Protein AF-A0A2E8G229-F1 (afdb_monomer)

Mean predicted aligned error: 4.18 Å

Nearest PDB structures (foldseek):
  3j81-assembly1_O  TM=5.432E-01  e=1.193E-01  Kluyveromyces lactis
  6xu7-assembly1_AO  TM=4.507E-01  e=6.024E+00  Drosophila melanogaster
  6g63-assembly1_G  TM=3.662E-01  e=6.431E+00  Escherichia coli K-12
  6tcl-assembly1_K1  TM=2.543E-01  e=8.353E+00  Nostoc sp. PCC 7120 = FACHB-418

Radius of gyration: 13.5 Å; Cα contacts (8 Å, |Δi|>4): 142; chains: 1; bounding box: 38×25×31 Å

Solvent-accessible surface area (backbone atoms only — not comparable to full-atom values): 6715 Å² total; per-residue (Å²): 93,78,49,63,50,80,88,79,70,50,75,70,45,78,38,78,52,97,56,87,22,56,52,100,87,30,70,74,60,32,61,70,47,46,21,51,32,48,30,56,44,46,44,75,75,63,54,70,48,99,84,53,79,47,48,76,43,78,48,68,69,88,57,88,48,80,96,52,72,52,75,67,56,51,47,53,56,49,51,32,45,44,74,38,47,37,66,45,76,43,82,48,86,70,78,88,72,50,72,67,58,48,52,58,53,58,77,72,109

Secondary structure (DSSP, 8-state):
-EE--TTTTPPPEE---SS----SS-SSSSHHHHHHHHHHHHHHTT---TTSPPPEEEE---SS-TT---HHHHHHHHHHHHHTT-SEEEE--SSPPPHHHHHHHHHT-

Foldseek 3Di:
DWDDDLVVRDDIDDQDFPDDQDDPQARGNPLVRLLVSLLVVCVVVVQPDPPHQFAADEDEDPDNQVVHDDPVNVVSSVVSNVSSRHPHYHYDYDDDDDSVRVVVVSVVD

Sequence (109 aa):
MTLESLDVGGRPYEVLPVLPFTTRRLLVGQFDVAEHCLQQGLKRLGENAWLKPGSELIVQPMEMTDGGLSQVEERVIMDMAYGAGAKRVLLWVGGELSRQEALNKLEAL

pLDDT: mean 90.13, std 11.34, range [48.84, 98.44]

Structure (mmCIF, N/CA/C/O backbone):
data_AF-A0A2E8G229-F1
#
_entry.id   AF-A0A2E8G229-F1
#
loop_
_atom_site.group_PDB
_atom_site.id
_atom_site.type_symbol
_atom_site.label_atom_id
_atom_site.label_alt_id
_atom_site.label_comp_id
_atom_site.label_asym_id
_atom_site.label_entity_id
_atom_site.label_seq_id
_atom_site.pdbx_PDB_ins_code
_atom_site.Cartn_x
_atom_site.Cartn_y
_atom_site.Cartn_z
_atom_site.occupancy
_atom_site.B_iso_or_equiv
_atom_site.auth_seq_id
_atom_site.auth_comp_id
_atom_site.auth_asym_id
_atom_site.auth_atom_id
_atom_site.pdbx_PDB_model_num
ATOM 1 N N . MET A 1 1 ? -2.904 3.370 -9.584 1.00 93.94 1 MET A N 1
ATOM 2 C CA . MET A 1 1 ? -2.253 3.264 -8.256 1.00 93.94 1 MET A CA 1
ATOM 3 C C . MET A 1 1 ? -1.007 4.130 -8.287 1.00 93.94 1 MET A C 1
ATOM 5 O O . MET A 1 1 ? -0.314 4.092 -9.296 1.00 93.94 1 MET A O 1
ATOM 9 N N . THR A 1 2 ? -0.730 4.899 -7.238 1.00 94.94 2 THR A N 1
ATOM 10 C CA . THR A 1 2 ? 0.410 5.832 -7.193 1.00 94.94 2 THR A CA 1
ATOM 11 C C . THR A 1 2 ? 1.501 5.286 -6.284 1.00 94.94 2 THR A C 1
ATOM 13 O O . THR A 1 2 ? 1.199 4.814 -5.192 1.00 94.94 2 THR A O 1
ATOM 16 N N . LEU A 1 3 ? 2.753 5.321 -6.742 1.00 93.31 3 LEU A N 1
ATOM 17 C CA . LEU A 1 3 ? 3.924 4.880 -5.985 1.00 93.31 3 LEU A CA 1
ATOM 18 C C . LEU A 1 3 ? 4.935 6.019 -5.874 1.00 93.31 3 LEU A C 1
ATOM 20 O O . LEU A 1 3 ? 5.173 6.743 -6.838 1.00 93.31 3 LEU A O 1
ATOM 24 N N . GLU A 1 4 ? 5.587 6.122 -4.722 1.00 91.25 4 GLU A N 1
ATOM 25 C CA . GLU A 1 4 ? 6.680 7.057 -4.461 1.00 91.25 4 GLU A CA 1
ATOM 26 C C . GLU A 1 4 ? 7.825 6.306 -3.774 1.00 91.25 4 GLU A C 1
ATOM 28 O O . GLU A 1 4 ? 7.596 5.524 -2.854 1.00 91.25 4 GLU A O 1
ATOM 33 N N . SER A 1 5 ? 9.064 6.535 -4.219 1.00 89.00 5 SER A N 1
ATOM 34 C CA . SER A 1 5 ? 10.249 6.034 -3.517 1.00 89.00 5 SER A CA 1
ATOM 35 C C . SER A 1 5 ? 10.705 7.070 -2.496 1.00 89.00 5 SER A C 1
ATOM 37 O O . SER A 1 5 ? 11.126 8.173 -2.864 1.00 89.00 5 SER A O 1
ATOM 39 N N . LEU A 1 6 ? 10.648 6.701 -1.217 1.00 85.62 6 LEU A N 1
ATOM 40 C CA . LEU A 1 6 ? 11.015 7.595 -0.120 1.00 85.62 6 LEU A CA 1
ATOM 41 C C . LEU A 1 6 ? 12.537 7.764 0.024 1.00 85.62 6 LEU A C 1
ATOM 43 O O . LEU A 1 6 ? 12.974 8.857 0.389 1.00 85.62 6 LEU A O 1
ATOM 47 N N . ASP A 1 7 ? 13.332 6.758 -0.357 1.00 75.69 7 ASP A N 1
ATOM 48 C CA . ASP A 1 7 ? 14.801 6.765 -0.251 1.00 75.69 7 ASP A CA 1
ATOM 49 C C . ASP A 1 7 ? 15.466 7.739 -1.229 1.00 75.69 7 ASP A C 1
ATOM 51 O O . ASP A 1 7 ? 16.376 8.487 -0.875 1.00 75.69 7 ASP A O 1
ATOM 55 N N . VAL A 1 8 ? 15.009 7.747 -2.484 1.00 69.94 8 VAL A N 1
ATOM 56 C CA . VAL A 1 8 ? 15.670 8.496 -3.569 1.00 69.94 8 VAL A CA 1
ATOM 57 C C . VAL A 1 8 ? 15.063 9.897 -3.749 1.00 69.94 8 VAL A C 1
ATOM 59 O O . VAL A 1 8 ? 15.567 10.705 -4.524 1.00 69.94 8 VAL A O 1
ATOM 62 N N . GLY A 1 9 ? 13.985 10.220 -3.024 1.00 65.75 9 GLY A N 1
ATOM 63 C CA . GLY A 1 9 ? 13.259 11.486 -3.177 1.00 65.75 9 GLY A CA 1
ATOM 64 C C . GLY A 1 9 ? 12.671 11.684 -4.566 1.00 65.75 9 GLY A C 1
ATOM 65 O O . GLY A 1 9 ? 12.651 12.801 -5.086 1.00 65.75 9 GLY A O 1
ATOM 66 N N . GLY A 1 10 ? 12.220 10.582 -5.167 1.00 70.00 10 GLY A N 1
ATOM 67 C CA . GLY A 1 10 ? 11.576 10.587 -6.471 1.00 70.00 10 GLY A CA 1
ATOM 68 C C . GLY A 1 10 ? 10.184 11.205 -6.404 1.00 70.00 10 GLY A C 1
ATOM 69 O O . GLY A 1 10 ? 9.522 11.165 -5.373 1.00 70.00 10 GLY A O 1
ATOM 70 N N . ARG A 1 11 ? 9.720 11.765 -7.524 1.00 83.56 11 ARG A N 1
ATOM 71 C CA . ARG A 1 11 ? 8.317 12.177 -7.631 1.00 83.56 11 ARG A CA 1
ATOM 72 C C . ARG A 1 11 ? 7.419 10.936 -7.614 1.00 83.56 11 ARG A C 1
ATOM 74 O O . ARG A 1 11 ? 7.801 9.934 -8.230 1.00 83.56 11 ARG A O 1
ATOM 81 N N . PRO A 1 12 ? 6.229 11.018 -6.996 1.00 90.31 12 PRO A N 1
ATOM 82 C CA . PRO A 1 12 ? 5.212 10.000 -7.170 1.00 90.31 12 PRO A CA 1
ATOM 83 C C . PRO A 1 12 ? 4.945 9.766 -8.657 1.00 90.31 12 PRO A C 1
ATOM 85 O O . PRO A 1 12 ? 4.945 10.708 -9.457 1.00 90.31 12 PRO A O 1
ATOM 88 N N . TYR A 1 13 ? 4.717 8.516 -9.030 1.00 92.25 13 TYR A N 1
ATOM 89 C CA . TYR A 1 13 ? 4.336 8.149 -10.384 1.00 92.25 13 TYR A CA 1
ATOM 90 C C . TYR A 1 13 ? 3.181 7.156 -10.363 1.00 92.25 13 TYR A C 1
ATOM 92 O O . TYR A 1 13 ? 3.009 6.368 -9.430 1.00 92.25 13 TYR A O 1
ATOM 100 N N . GLU A 1 14 ? 2.382 7.196 -11.421 1.00 95.44 14 GLU A N 1
ATOM 101 C CA . GLU A 1 1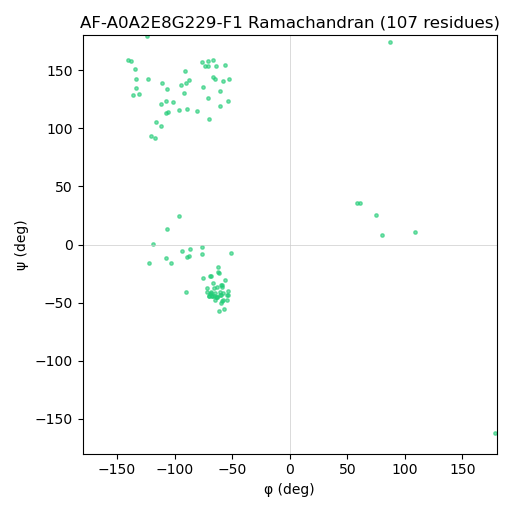4 ? 1.233 6.319 -11.561 1.00 95.44 14 GLU A CA 1
ATOM 102 C C . GLU A 1 14 ? 1.599 5.017 -12.270 1.00 95.44 14 GLU A C 1
ATOM 104 O O . GLU A 1 14 ? 2.314 4.973 -13.278 1.00 95.44 14 GLU A O 1
ATOM 109 N N . VAL A 1 15 ? 1.036 3.936 -11.746 1.00 95.62 15 VAL A N 1
ATOM 110 C CA . VAL A 1 15 ? 0.998 2.626 -12.374 1.00 95.62 15 VAL A CA 1
ATOM 111 C C . VAL A 1 15 ? -0.447 2.341 -12.749 1.00 95.62 15 VAL A C 1
ATOM 113 O O . VAL A 1 15 ? -1.350 2.342 -11.901 1.00 95.62 15 VAL A O 1
ATOM 116 N N . LEU A 1 16 ? -0.651 2.133 -14.047 1.00 96.62 16 LEU A N 1
ATOM 117 C CA . LEU A 1 16 ? -1.947 1.808 -14.620 1.00 96.62 16 LEU A CA 1
ATOM 118 C C . LEU A 1 16 ? -2.103 0.286 -14.684 1.00 96.62 16 LEU A C 1
ATOM 120 O O . LEU A 1 16 ? -1.198 -0.390 -15.187 1.00 96.62 16 LEU A O 1
ATOM 124 N N . PRO A 1 17 ? -3.224 -0.263 -14.196 1.00 97.06 17 PRO A N 1
ATOM 125 C CA . PRO A 1 17 ? -3.476 -1.686 -14.293 1.00 97.06 17 PRO A CA 1
ATOM 126 C C . PRO A 1 17 ? -3.908 -2.064 -15.717 1.00 97.06 17 PRO A C 1
ATOM 128 O O . PRO A 1 17 ? -4.439 -1.246 -16.466 1.00 97.06 17 PRO A O 1
ATOM 131 N N . 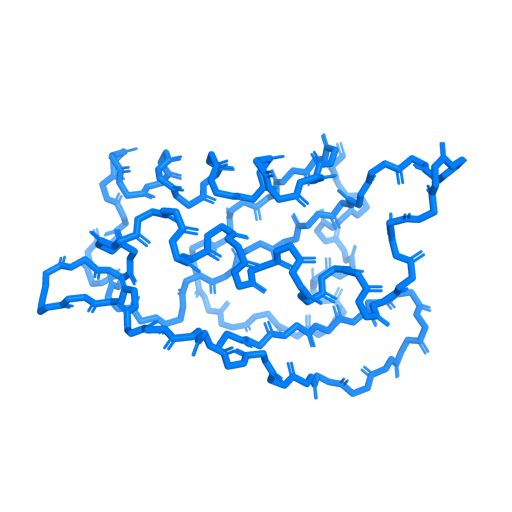VAL A 1 18 ? -3.711 -3.332 -16.082 1.00 95.56 18 VAL A N 1
ATOM 132 C CA . VAL A 1 18 ? -4.132 -3.869 -17.392 1.00 95.56 18 VAL A CA 1
ATOM 133 C C . VAL A 1 18 ? -5.653 -3.976 -17.532 1.00 95.56 18 VAL A C 1
ATOM 135 O O . VAL A 1 18 ? -6.183 -3.909 -18.637 1.00 95.56 18 VAL A O 1
ATOM 138 N N . LEU A 1 19 ? -6.351 -4.135 -16.406 1.00 97.94 19 LEU A N 1
ATOM 139 C CA . LEU A 1 19 ? -7.804 -4.173 -16.276 1.00 97.94 19 LEU A CA 1
ATOM 140 C C . LEU A 1 19 ? -8.203 -3.405 -15.004 1.00 97.94 19 LEU A C 1
ATOM 142 O O . LEU A 1 19 ? -7.375 -3.245 -14.107 1.00 97.94 19 LEU A O 1
ATOM 146 N N . PRO A 1 20 ? -9.451 -2.930 -14.869 1.00 97.69 20 PRO A N 1
ATOM 147 C CA . PRO A 1 20 ? -9.912 -2.357 -13.610 1.00 97.69 20 PRO A CA 1
ATOM 148 C C . PRO A 1 20 ? -9.847 -3.388 -12.479 1.00 97.69 20 PRO A C 1
ATOM 150 O O . PRO A 1 20 ? -10.334 -4.507 -12.639 1.00 97.69 20 PRO A O 1
ATOM 153 N N . PHE A 1 21 ? -9.289 -3.003 -11.329 1.00 97.88 21 PHE A N 1
ATOM 154 C CA . PHE A 1 21 ? -9.301 -3.842 -10.125 1.00 97.88 21 PHE A CA 1
ATOM 155 C C . PHE A 1 21 ? -10.253 -3.356 -9.031 1.00 97.88 21 PHE A C 1
ATOM 157 O O . PHE A 1 21 ? -10.533 -4.099 -8.094 1.00 97.88 21 PHE A O 1
ATOM 164 N N . THR A 1 22 ? -10.781 -2.142 -9.151 1.00 97.88 22 THR A N 1
ATOM 165 C CA . THR A 1 22 ? -11.766 -1.564 -8.231 1.00 97.88 22 THR A CA 1
ATOM 166 C C . THR A 1 22 ? -13.183 -1.871 -8.704 1.00 97.88 22 THR A C 1
ATOM 168 O O . THR A 1 22 ? -13.456 -1.987 -9.900 1.00 97.88 22 THR A O 1
ATOM 171 N N . THR A 1 23 ? -14.110 -2.004 -7.759 1.00 96.94 23 THR A N 1
ATOM 172 C CA . THR A 1 23 ? -15.540 -2.197 -8.031 1.00 96.94 23 THR A CA 1
ATOM 173 C C . THR A 1 23 ? -16.354 -1.118 -7.326 1.00 96.94 23 THR A C 1
ATOM 175 O O . THR A 1 23 ? -15.819 -0.305 -6.585 1.00 96.94 23 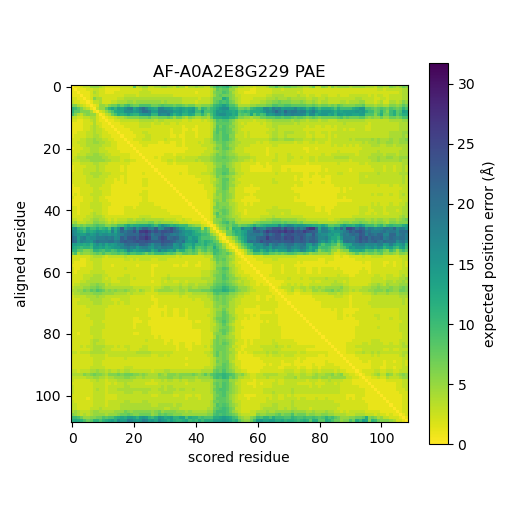THR A O 1
ATOM 178 N N . ARG A 1 24 ? -17.684 -1.145 -7.474 1.00 96.12 24 ARG A N 1
ATOM 179 C CA . ARG A 1 24 ? -18.565 -0.229 -6.730 1.00 96.12 24 ARG A CA 1
ATOM 180 C C . ARG A 1 24 ? -18.511 -0.394 -5.206 1.00 96.12 24 ARG A C 1
ATOM 182 O O . ARG A 1 24 ? -18.999 0.485 -4.512 1.00 96.12 24 ARG A O 1
ATOM 189 N N . ARG A 1 25 ? -18.035 -1.536 -4.693 1.00 94.69 25 ARG A N 1
ATOM 190 C CA . ARG A 1 25 ? -18.090 -1.876 -3.258 1.00 94.69 25 ARG A CA 1
ATOM 191 C C . ARG A 1 25 ? -16.733 -2.149 -2.623 1.00 94.69 25 ARG A C 1
ATOM 193 O O . ARG A 1 25 ? -16.665 -2.177 -1.410 1.00 94.69 25 ARG A O 1
ATOM 200 N N . LEU A 1 26 ? -15.697 -2.379 -3.426 1.00 96.69 26 LEU A N 1
ATOM 201 C CA . LEU A 1 26 ? -14.365 -2.735 -2.947 1.00 96.69 26 LEU A CA 1
ATOM 202 C C . LEU A 1 26 ? -13.312 -1.946 -3.714 1.00 96.69 26 LEU A C 1
ATOM 204 O O . LEU A 1 26 ? -13.297 -2.011 -4.950 1.00 96.69 26 LEU A O 1
ATOM 208 N N . LEU A 1 27 ? -12.407 -1.298 -2.973 1.00 97.50 27 LEU A N 1
ATOM 209 C CA . LEU A 1 27 ? -11.220 -0.644 -3.528 1.00 97.50 27 LEU A CA 1
ATOM 210 C C . LEU A 1 27 ? -10.359 -1.650 -4.302 1.00 97.50 27 LEU A C 1
ATOM 212 O O . LEU A 1 27 ? -9.918 -1.368 -5.416 1.00 97.50 27 LEU A O 1
ATOM 216 N N . VAL A 1 28 ? -10.200 -2.853 -3.745 1.00 98.06 28 VAL A N 1
ATOM 217 C CA . VAL A 1 28 ? -9.563 -4.006 -4.389 1.00 98.06 28 VAL A CA 1
ATOM 218 C C . VAL A 1 28 ? -10.602 -5.119 -4.528 1.00 98.06 28 VAL A C 1
ATOM 220 O O . VAL A 1 28 ? -10.821 -5.908 -3.617 1.00 98.06 28 VAL A O 1
ATOM 223 N N . GLY A 1 29 ? -11.293 -5.153 -5.668 1.00 97.50 29 GLY A N 1
ATOM 224 C CA . GLY A 1 29 ? -12.269 -6.192 -6.010 1.00 97.50 29 GLY A CA 1
ATOM 225 C C . GLY A 1 29 ? -11.765 -7.241 -7.006 1.00 97.50 29 GLY A C 1
ATOM 226 O O . GLY A 1 29 ? -12.391 -8.288 -7.126 1.00 97.50 29 GLY A O 1
ATOM 227 N N . GLN A 1 30 ? -10.659 -6.985 -7.714 1.00 98.25 30 GLN A N 1
ATOM 228 C CA . GLN A 1 30 ? -9.940 -7.978 -8.527 1.00 98.25 30 GLN A CA 1
ATOM 229 C C . GLN A 1 30 ? -8.502 -8.093 -8.011 1.00 98.25 30 GLN A C 1
ATOM 231 O O . GLN A 1 30 ? -7.635 -7.307 -8.396 1.00 98.25 30 GLN A O 1
ATOM 236 N N . PHE A 1 31 ? -8.270 -9.049 -7.110 1.00 98.00 31 PHE A N 1
ATOM 237 C CA . PHE A 1 31 ? -7.007 -9.193 -6.382 1.00 98.00 31 PHE A CA 1
ATOM 238 C C . PHE A 1 31 ? -5.802 -9.339 -7.318 1.00 98.00 31 PHE A C 1
ATOM 240 O O . PHE A 1 31 ? -4.901 -8.506 -7.277 1.00 98.00 31 PHE A O 1
ATOM 247 N N . ASP A 1 32 ? -5.834 -10.324 -8.220 1.00 98.19 32 ASP A N 1
ATOM 248 C CA . ASP A 1 32 ? -4.699 -10.650 -9.095 1.00 98.19 32 ASP A CA 1
ATOM 249 C C . ASP A 1 32 ? -4.284 -9.459 -9.973 1.00 98.19 32 ASP A C 1
ATOM 251 O O . ASP A 1 32 ? -3.107 -9.23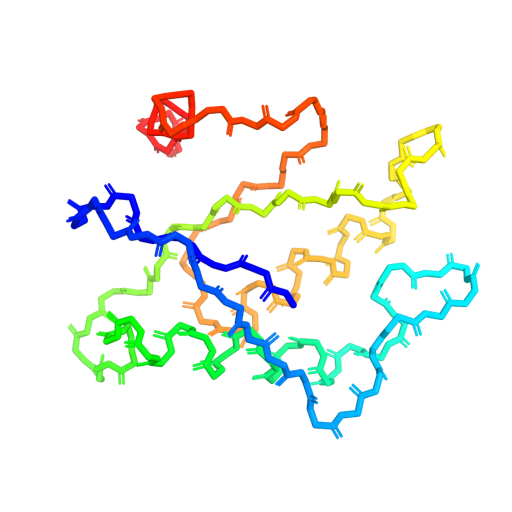0 -10.245 1.00 98.19 32 ASP A O 1
ATOM 255 N N . VAL A 1 33 ? -5.259 -8.651 -10.402 1.00 98.44 33 VAL A N 1
ATOM 256 C CA . VAL A 1 33 ? -5.016 -7.465 -11.230 1.00 98.44 33 VAL A CA 1
ATOM 257 C C . VAL A 1 33 ? -4.347 -6.355 -10.416 1.00 98.44 33 VAL A C 1
ATOM 259 O O . VAL A 1 33 ? -3.437 -5.690 -10.918 1.00 98.44 33 VAL A O 1
ATOM 262 N N . ALA A 1 34 ? -4.776 -6.152 -9.167 1.00 98.31 34 ALA A N 1
ATOM 263 C CA . ALA A 1 34 ? -4.193 -5.162 -8.268 1.00 98.31 34 ALA A CA 1
ATOM 264 C C . ALA A 1 34 ? -2.778 -5.565 -7.821 1.00 98.31 34 ALA A C 1
ATOM 266 O O . ALA A 1 34 ? -1.861 -4.744 -7.885 1.00 98.31 34 ALA A O 1
ATOM 267 N N . GLU A 1 35 ? -2.585 -6.836 -7.457 1.00 98.00 35 GLU A N 1
ATOM 268 C CA . GLU A 1 35 ? -1.283 -7.405 -7.099 1.00 98.00 35 GLU A CA 1
ATOM 269 C C . GLU A 1 35 ? -0.305 -7.273 -8.268 1.00 98.00 35 GLU A C 1
ATOM 271 O O . GLU A 1 35 ? 0.779 -6.708 -8.112 1.00 98.00 35 GLU A O 1
ATOM 276 N N . HIS A 1 36 ? -0.708 -7.694 -9.471 1.00 97.31 36 HIS A N 1
ATOM 277 C CA . HIS A 1 36 ? 0.131 -7.555 -10.655 1.00 97.31 36 HIS A CA 1
ATOM 278 C C . HIS A 1 36 ? 0.467 -6.089 -10.950 1.00 97.31 36 HIS A C 1
ATOM 280 O O . HIS A 1 36 ? 1.606 -5.769 -11.288 1.00 97.31 36 HIS A O 1
ATOM 286 N N . CYS A 1 37 ? -0.499 -5.176 -10.806 1.00 97.75 37 CYS A N 1
ATOM 287 C CA . CYS A 1 37 ? -0.265 -3.743 -10.970 1.00 97.75 37 CYS A CA 1
ATOM 288 C C . CYS A 1 37 ? 0.813 -3.241 -9.997 1.00 97.75 37 CYS A C 1
ATOM 290 O O . CYS A 1 37 ? 1.754 -2.569 -10.425 1.00 97.75 37 CYS A O 1
ATOM 292 N N . LEU A 1 38 ? 0.725 -3.606 -8.715 1.00 96.38 38 LEU A N 1
ATOM 293 C CA . LEU A 1 38 ? 1.723 -3.232 -7.715 1.00 96.38 38 LEU A CA 1
ATOM 294 C C . LEU A 1 38 ? 3.094 -3.849 -8.030 1.00 96.38 38 LEU A C 1
ATOM 296 O O . LEU A 1 38 ? 4.085 -3.122 -8.058 1.00 96.38 38 LEU A O 1
ATOM 300 N N . GLN A 1 39 ? 3.153 -5.137 -8.387 1.00 94.69 39 GLN A N 1
ATOM 301 C CA . GLN A 1 39 ? 4.390 -5.811 -8.812 1.00 94.69 39 GLN A CA 1
ATOM 302 C C . GLN A 1 39 ? 5.092 -5.066 -9.954 1.00 94.69 39 GLN A C 1
ATOM 304 O O . GLN A 1 39 ? 6.312 -4.913 -9.941 1.00 94.69 39 GLN A O 1
ATOM 309 N N . GLN A 1 40 ? 4.348 -4.601 -10.964 1.00 93.88 40 GLN A N 1
ATOM 310 C CA . GLN A 1 40 ? 4.927 -3.829 -12.070 1.00 93.88 40 GLN A CA 1
ATOM 311 C C . GLN A 1 40 ? 5.448 -2.461 -11.618 1.00 93.88 40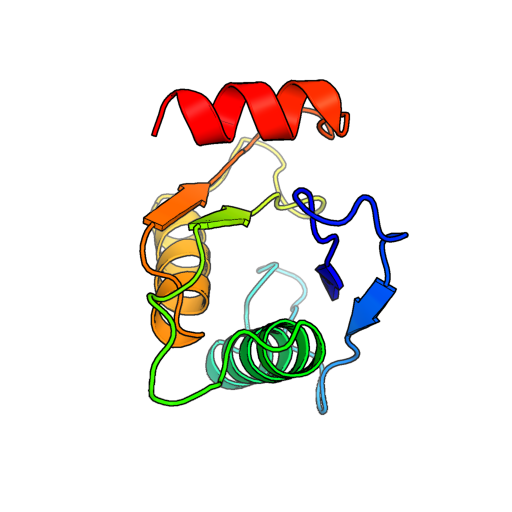 GLN A C 1
ATOM 313 O O . GLN A 1 40 ? 6.450 -1.988 -12.152 1.00 93.88 40 GLN A O 1
ATOM 318 N N . GLY A 1 41 ? 4.798 -1.839 -10.635 1.00 92.56 41 GLY A N 1
ATOM 319 C CA . GLY A 1 41 ? 5.290 -0.629 -9.986 1.00 92.56 41 GLY A CA 1
ATOM 320 C C . GLY A 1 41 ? 6.628 -0.853 -9.286 1.00 92.56 41 GLY A C 1
ATOM 321 O O . GLY A 1 41 ? 7.630 -0.241 -9.648 1.00 92.56 41 GLY A O 1
ATOM 322 N N . LEU A 1 42 ? 6.684 -1.804 -8.355 1.00 90.56 42 LEU A N 1
ATOM 323 C CA . LEU A 1 42 ? 7.904 -2.105 -7.593 1.00 90.56 42 LEU A CA 1
ATOM 324 C C . LEU A 1 42 ? 9.073 -2.513 -8.515 1.00 90.56 42 LEU A C 1
ATOM 326 O O . LEU A 1 42 ? 10.208 -2.060 -8.342 1.00 90.56 42 LEU A O 1
ATOM 330 N N . LYS A 1 43 ? 8.793 -3.249 -9.605 1.00 87.94 43 LYS A N 1
ATOM 331 C CA . LYS A 1 43 ? 9.780 -3.543 -10.665 1.00 87.94 43 LYS A CA 1
ATOM 332 C C . LYS A 1 43 ? 10.428 -2.285 -11.244 1.00 87.94 43 LYS A C 1
ATOM 334 O O . LYS A 1 43 ? 11.643 -2.277 -11.444 1.00 87.94 43 LYS A O 1
ATOM 339 N N . ARG A 1 44 ? 9.651 -1.229 -11.512 1.00 85.69 44 ARG A N 1
ATOM 340 C CA . ARG A 1 44 ? 10.157 0.037 -12.080 1.00 85.69 44 ARG A CA 1
ATOM 341 C C . ARG A 1 44 ? 11.049 0.805 -11.107 1.00 85.69 44 ARG A C 1
ATOM 343 O O . ARG A 1 44 ? 11.942 1.511 -11.560 1.00 85.69 44 ARG A O 1
ATOM 350 N N . LEU A 1 45 ? 10.855 0.626 -9.800 1.00 79.50 45 LEU A N 1
ATOM 351 C CA . LEU A 1 45 ? 11.729 1.179 -8.757 1.00 79.50 45 LEU A CA 1
ATOM 352 C C . LEU A 1 45 ? 13.051 0.405 -8.600 1.00 79.50 45 LEU A C 1
ATOM 354 O O . LEU A 1 45 ? 13.913 0.791 -7.814 1.00 79.50 45 LEU A O 1
ATOM 358 N N . GLY A 1 46 ? 13.253 -0.672 -9.368 1.00 70.06 46 GLY A N 1
ATOM 359 C CA . GLY A 1 46 ? 14.457 -1.496 -9.285 1.00 70.06 46 GLY A CA 1
ATOM 360 C C . GLY A 1 46 ? 14.479 -2.402 -8.051 1.00 70.06 46 GLY A C 1
ATOM 361 O O . GLY A 1 46 ? 15.567 -2.768 -7.588 1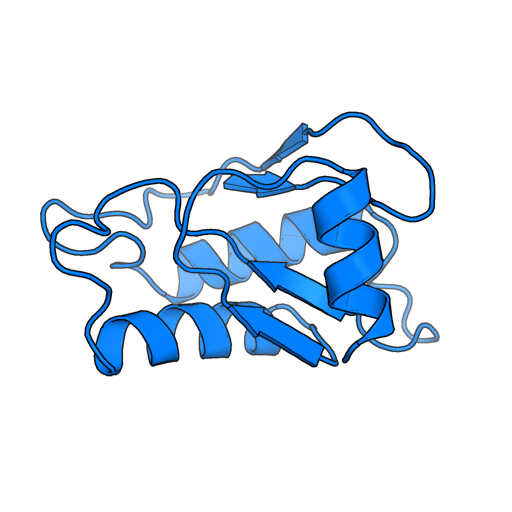.00 70.06 46 GLY A O 1
ATOM 362 N N . GLU A 1 47 ? 13.302 -2.752 -7.523 1.00 60.62 47 GLU A N 1
ATOM 363 C CA . GLU A 1 47 ? 13.123 -3.621 -6.350 1.00 60.62 47 GLU A CA 1
ATOM 364 C C . GLU A 1 47 ? 13.067 -5.116 -6.708 1.00 60.62 47 GLU A C 1
ATOM 366 O O . GLU A 1 47 ? 13.217 -5.966 -5.840 1.00 60.62 47 GLU A O 1
ATOM 371 N N . ASN A 1 48 ? 12.980 -5.463 -7.999 1.00 52.66 48 ASN A N 1
ATOM 372 C CA . ASN A 1 48 ? 12.942 -6.855 -8.478 1.00 52.66 48 ASN A CA 1
ATOM 373 C C . ASN A 1 48 ? 14.307 -7.409 -8.924 1.00 52.66 48 ASN A C 1
ATOM 375 O O . ASN A 1 48 ? 14.379 -8.341 -9.730 1.00 52.66 48 ASN A O 1
ATOM 379 N N . ALA A 1 49 ? 15.408 -6.856 -8.415 1.00 55.72 49 ALA A N 1
ATOM 380 C CA . ALA A 1 49 ? 16.697 -7.523 -8.547 1.00 55.72 49 ALA A CA 1
ATOM 381 C C . ALA A 1 49 ? 16.694 -8.759 -7.634 1.00 55.72 49 ALA A C 1
ATOM 383 O O . ALA A 1 49 ? 16.477 -8.617 -6.436 1.00 55.72 49 ALA A O 1
ATOM 384 N N . TRP A 1 50 ? 16.994 -9.947 -8.175 1.00 48.84 50 TRP A N 1
ATOM 385 C CA . TRP A 1 50 ? 17.070 -11.243 -7.462 1.00 48.84 50 TRP A CA 1
ATOM 386 C C . TRP A 1 50 ? 17.946 -11.252 -6.185 1.00 48.84 50 TRP A C 1
ATOM 388 O O . TRP A 1 50 ? 17.979 -12.245 -5.467 1.00 48.84 50 TRP A O 1
ATOM 398 N N . LEU A 1 51 ? 18.674 -10.165 -5.913 1.00 52.31 51 LEU A N 1
ATOM 399 C CA . LEU A 1 51 ? 19.630 -10.003 -4.819 1.00 52.31 51 LEU A CA 1
ATOM 400 C C . LEU A 1 51 ? 19.261 -8.881 -3.830 1.00 52.31 51 LEU A C 1
ATOM 402 O O . LEU A 1 51 ? 20.023 -8.644 -2.895 1.00 52.31 51 LEU A O 1
ATOM 406 N N . LYS A 1 52 ? 18.141 -8.165 -4.015 1.00 60.69 52 LYS A N 1
ATOM 407 C CA . LYS A 1 52 ? 17.709 -7.129 -3.066 1.00 60.69 52 LYS A CA 1
ATOM 408 C C . LYS A 1 52 ? 16.708 -7.699 -2.055 1.00 60.69 52 LYS A C 1
ATOM 410 O O . LYS A 1 52 ? 15.815 -8.445 -2.453 1.00 60.69 52 LYS A O 1
ATOM 415 N N . PRO A 1 53 ? 16.831 -7.361 -0.758 1.00 63.75 53 PRO A N 1
ATOM 416 C CA . PRO A 1 53 ? 15.762 -7.634 0.194 1.00 63.75 53 PRO A CA 1
ATOM 417 C C . PRO A 1 53 ? 14.476 -6.936 -0.280 1.00 63.75 53 PRO A C 1
ATOM 419 O O . PRO A 1 53 ? 14.549 -5.826 -0.804 1.00 63.75 53 PRO A O 1
ATOM 422 N N . GLY A 1 54 ? 13.325 -7.604 -0.131 1.00 71.12 54 GLY A N 1
ATOM 423 C CA . GLY A 1 54 ? 12.025 -7.047 -0.526 1.00 71.12 54 GLY A CA 1
ATOM 424 C C . GLY A 1 54 ? 11.749 -5.702 0.151 1.00 71.12 54 GLY A C 1
ATOM 425 O O . GLY A 1 54 ? 12.290 -5.426 1.227 1.00 71.12 54 GLY A O 1
ATOM 426 N N . SER A 1 55 ? 10.925 -4.867 -0.478 1.00 81.81 55 SER A N 1
ATOM 427 C CA . SER A 1 55 ? 10.690 -3.492 -0.035 1.00 81.81 55 SER A CA 1
ATOM 428 C C . SER A 1 55 ? 9.833 -3.382 1.218 1.00 81.81 55 SER A C 1
ATOM 430 O O . SER A 1 55 ? 9.022 -4.253 1.542 1.00 81.81 55 SER A O 1
ATOM 432 N N . GLU A 1 56 ? 10.039 -2.292 1.947 1.00 91.19 56 GLU A N 1
ATOM 433 C CA . GLU A 1 56 ? 9.213 -1.894 3.079 1.00 91.19 56 GLU A CA 1
ATOM 434 C C . GLU A 1 56 ? 8.187 -0.889 2.567 1.00 91.19 56 GLU A C 1
ATOM 436 O O . GLU A 1 56 ? 8.547 0.173 2.062 1.00 91.19 56 GLU A O 1
ATOM 441 N N . LEU A 1 57 ? 6.908 -1.255 2.628 1.00 92.81 57 LEU A N 1
ATOM 442 C CA . LEU A 1 57 ? 5.836 -0.482 2.015 1.00 92.81 57 LEU A CA 1
ATOM 443 C C . LEU A 1 57 ? 4.942 0.158 3.068 1.00 92.81 57 LEU A C 1
ATOM 445 O O . LEU A 1 57 ? 4.524 -0.491 4.026 1.00 92.81 57 LEU A O 1
ATOM 449 N N . ILE A 1 58 ? 4.563 1.409 2.819 1.00 95.94 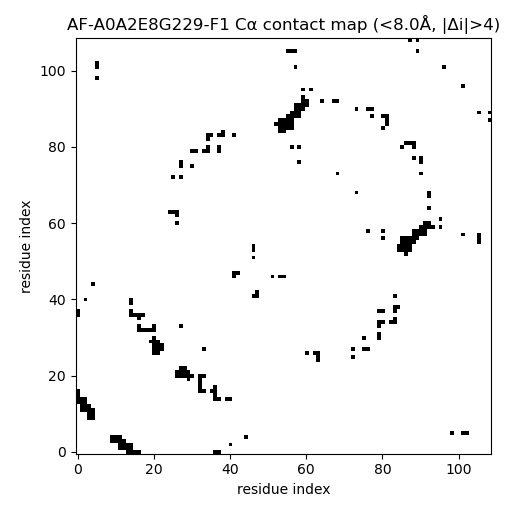58 ILE A N 1
ATOM 450 C CA . ILE A 1 58 ? 3.370 2.011 3.411 1.00 95.94 58 ILE A CA 1
ATOM 451 C C . ILE A 1 58 ? 2.286 1.991 2.342 1.00 95.94 58 ILE A C 1
ATOM 453 O O . ILE A 1 58 ? 2.470 2.544 1.258 1.00 95.94 58 ILE A O 1
ATOM 457 N N . VAL A 1 59 ? 1.151 1.370 2.646 1.00 97.00 59 VAL A N 1
ATOM 458 C CA . VAL A 1 59 ? -0.012 1.355 1.755 1.00 97.00 59 VAL A CA 1
ATOM 459 C C . VAL A 1 59 ? -1.082 2.268 2.339 1.00 97.00 59 VAL A C 1
ATOM 461 O O . VAL A 1 59 ? -1.494 2.080 3.482 1.00 97.00 59 VAL A O 1
ATOM 464 N N . GLN A 1 60 ? -1.518 3.255 1.550 1.00 97.06 60 GLN A N 1
ATOM 465 C CA . GLN A 1 60 ? -2.551 4.227 1.920 1.00 97.06 60 GLN A CA 1
ATOM 466 C C . GLN A 1 60 ? -3.781 4.071 1.016 1.00 97.06 60 GLN A C 1
ATOM 468 O O . GLN A 1 60 ? -3.743 4.462 -0.154 1.00 97.06 60 GLN A O 1
ATOM 473 N N . PRO A 1 61 ? -4.878 3.486 1.517 1.00 96.69 61 PRO A N 1
ATOM 474 C CA . PRO A 1 61 ? -6.161 3.491 0.826 1.00 96.69 61 PRO A CA 1
ATOM 475 C C . PRO A 1 61 ? -6.751 4.905 0.838 1.00 96.69 61 PRO A C 1
ATOM 477 O O . PRO A 1 61 ? -7.179 5.399 1.877 1.00 96.69 61 PRO A O 1
ATOM 480 N N . MET A 1 62 ? -6.750 5.562 -0.322 1.00 95.38 62 MET A N 1
ATOM 481 C CA . MET A 1 62 ? -7.199 6.956 -0.463 1.00 95.38 62 MET A CA 1
ATOM 482 C C . MET A 1 62 ? -8.700 7.095 -0.752 1.00 95.38 62 MET A C 1
ATOM 484 O O . MET A 1 62 ? -9.242 8.194 -0.705 1.00 95.38 62 MET A O 1
ATOM 488 N N . GLU A 1 63 ? -9.374 5.988 -1.059 1.00 94.62 63 GLU A N 1
ATOM 489 C CA . GLU A 1 63 ? -10.785 5.943 -1.443 1.00 94.62 63 GLU A CA 1
ATOM 490 C C . GLU A 1 63 ? -11.482 4.762 -0.761 1.00 94.62 63 GLU A C 1
ATOM 492 O O . GLU A 1 63 ? -10.838 3.775 -0.406 1.00 94.62 63 GLU A O 1
ATOM 497 N N . MET A 1 64 ? -12.811 4.837 -0.644 1.00 95.44 64 MET A N 1
ATOM 498 C CA . MET A 1 64 ? -13.659 3.761 -0.108 1.00 95.44 64 MET A CA 1
ATOM 499 C C . MET A 1 64 ? -13.292 3.336 1.327 1.00 95.44 64 MET A C 1
ATOM 501 O O . MET A 1 64 ? -13.383 2.163 1.672 1.00 95.44 64 MET A O 1
ATOM 505 N N . THR A 1 65 ? -12.879 4.294 2.161 1.00 94.19 65 THR A N 1
ATOM 506 C CA . THR A 1 65 ? -12.503 4.103 3.576 1.00 94.19 65 THR A CA 1
ATOM 507 C C . THR A 1 65 ? -13.548 4.651 4.556 1.00 94.19 65 THR A C 1
ATOM 509 O O . THR A 1 65 ? -13.271 4.804 5.749 1.00 94.19 65 THR A O 1
ATOM 512 N N . ASP A 1 66 ? -14.756 4.966 4.075 1.00 91.31 66 ASP A N 1
ATOM 513 C CA . ASP A 1 66 ? -15.844 5.513 4.889 1.00 91.31 66 ASP A CA 1
ATOM 514 C C . ASP A 1 66 ? -16.244 4.545 6.014 1.00 91.31 66 ASP A C 1
ATOM 516 O O . ASP A 1 66 ? -16.693 3.429 5.766 1.00 91.31 66 ASP A O 1
ATOM 520 N N . GLY A 1 67 ? -16.116 4.990 7.268 1.00 91.44 67 GLY A N 1
ATOM 521 C CA . GLY A 1 67 ? -16.362 4.141 8.442 1.00 91.44 67 GLY A CA 1
ATOM 522 C C . GLY A 1 67 ? -15.197 3.214 8.813 1.00 91.44 67 GLY A C 1
ATOM 523 O O . GLY A 1 67 ? -15.346 2.399 9.723 1.00 91.44 67 GLY A O 1
ATOM 524 N N . GLY A 1 68 ? -14.041 3.378 8.164 1.00 93.88 68 GLY A N 1
ATOM 525 C CA . GLY A 1 68 ? -12.874 2.513 8.312 1.00 93.88 68 GLY A CA 1
ATOM 526 C C . GLY A 1 68 ? -12.919 1.311 7.371 1.00 93.88 68 GLY A C 1
ATOM 527 O O . GLY A 1 68 ? -13.896 1.086 6.663 1.00 93.88 68 GLY A O 1
ATOM 528 N N . LEU A 1 69 ? -11.837 0.535 7.363 1.00 96.62 69 LEU A N 1
ATOM 529 C CA . LEU A 1 69 ? -11.778 -0.720 6.620 1.00 96.62 69 LEU A CA 1
ATOM 530 C C . LEU A 1 69 ? -12.312 -1.862 7.481 1.00 96.62 69 LEU A C 1
ATOM 532 O O . LEU A 1 69 ? -12.039 -1.949 8.678 1.00 96.62 69 LEU A O 1
ATOM 536 N N . SER A 1 70 ? -13.045 -2.781 6.864 1.00 97.19 70 SER A N 1
ATOM 537 C CA . SER A 1 70 ? -13.304 -4.082 7.467 1.00 97.19 70 SER A CA 1
ATOM 538 C C . SER A 1 70 ? -12.030 -4.932 7.479 1.00 97.19 70 SER A C 1
ATOM 540 O O . SER A 1 70 ? -11.143 -4.774 6.641 1.00 97.19 70 SER A O 1
ATOM 542 N N . GLN A 1 71 ? -11.973 -5.927 8.368 1.00 97.62 71 GLN A N 1
ATOM 543 C CA . GLN A 1 71 ? -10.837 -6.860 8.438 1.00 97.62 71 GLN A CA 1
ATOM 544 C C . GLN A 1 71 ? -10.561 -7.580 7.107 1.00 97.62 71 GLN A C 1
ATOM 546 O O . GLN A 1 71 ? -9.421 -7.930 6.814 1.00 97.62 71 GLN A O 1
ATOM 551 N N . VAL A 1 72 ? -11.596 -7.811 6.292 1.00 97.31 72 VAL A N 1
ATOM 552 C CA . VAL A 1 72 ? -11.444 -8.432 4.968 1.00 97.31 72 VAL A CA 1
ATOM 553 C C . VAL A 1 72 ? -10.727 -7.484 4.011 1.00 97.31 72 VAL A C 1
ATOM 555 O O . VAL A 1 72 ? -9.832 -7.912 3.289 1.00 97.31 72 VAL A O 1
ATOM 558 N N . GLU A 1 73 ? -11.079 -6.201 4.021 1.00 97.94 73 GLU A N 1
ATOM 559 C CA . GLU A 1 73 ? -10.438 -5.192 3.175 1.00 97.94 73 GLU A CA 1
ATOM 560 C C . GLU A 1 73 ? -8.988 -4.957 3.592 1.00 97.94 73 GLU A C 1
ATOM 562 O O . GLU A 1 73 ? -8.102 -4.965 2.736 1.00 97.94 73 GLU A O 1
ATOM 567 N N . GLU A 1 74 ? -8.728 -4.842 4.899 1.00 98.06 74 GLU A N 1
ATOM 568 C CA . GLU A 1 74 ? -7.365 -4.765 5.432 1.00 98.06 74 GLU A CA 1
ATOM 569 C C . GLU A 1 74 ? -6.531 -5.959 4.962 1.00 98.06 74 GLU A C 1
ATOM 571 O O . GLU A 1 74 ? -5.427 -5.791 4.441 1.00 98.06 74 GLU A O 1
ATOM 576 N N . ARG A 1 75 ? -7.083 -7.174 5.084 1.00 98.06 75 ARG A N 1
ATOM 577 C CA . ARG A 1 75 ? -6.390 -8.401 4.697 1.00 98.06 75 ARG A CA 1
ATOM 578 C C . ARG A 1 75 ? -6.082 -8.441 3.206 1.00 98.06 75 ARG A C 1
ATOM 580 O O . ARG A 1 75 ? -4.958 -8.762 2.840 1.00 98.06 75 ARG A O 1
ATOM 587 N N . VAL A 1 76 ? -7.048 -8.089 2.363 1.00 98.19 76 VAL A N 1
ATOM 588 C CA . VAL A 1 76 ? -6.881 -8.063 0.904 1.00 98.19 76 VAL A CA 1
ATOM 589 C C . VAL A 1 76 ? -5.772 -7.093 0.492 1.00 98.19 76 VAL A C 1
ATOM 591 O O . VAL A 1 76 ? -4.940 -7.438 -0.343 1.00 98.19 76 VAL A O 1
ATOM 594 N N . ILE A 1 77 ? -5.719 -5.903 1.094 1.00 98.31 77 ILE A N 1
ATOM 595 C CA . ILE A 1 77 ? -4.693 -4.901 0.779 1.00 98.31 77 ILE A CA 1
ATOM 596 C C . ILE A 1 77 ? -3.308 -5.364 1.252 1.00 98.31 77 ILE A C 1
ATOM 598 O O . ILE A 1 77 ? -2.326 -5.220 0.521 1.00 98.31 77 ILE A O 1
ATOM 602 N N . MET A 1 78 ? -3.226 -5.949 2.449 1.00 97.94 78 MET A N 1
ATOM 603 C CA . MET A 1 78 ? -1.975 -6.481 2.995 1.00 97.94 78 MET A CA 1
ATOM 604 C C . MET A 1 78 ? -1.453 -7.663 2.172 1.00 97.94 78 MET A C 1
ATOM 606 O O . MET A 1 78 ? -0.284 -7.671 1.792 1.00 97.94 78 MET A O 1
ATOM 610 N N . ASP A 1 79 ? -2.310 -8.635 1.853 1.00 98.12 79 ASP A N 1
ATOM 611 C CA . ASP A 1 79 ? -1.935 -9.809 1.060 1.00 98.12 79 ASP A CA 1
ATOM 612 C C . ASP A 1 79 ? -1.507 -9.402 -0.358 1.00 98.12 79 ASP A C 1
ATOM 614 O O . ASP A 1 79 ? -0.529 -9.938 -0.871 1.00 98.12 79 ASP A O 1
ATOM 618 N N . MET A 1 80 ? -2.154 -8.395 -0.958 1.00 97.81 80 MET A N 1
ATOM 619 C CA . MET A 1 80 ? -1.743 -7.820 -2.245 1.00 97.81 80 MET A CA 1
ATOM 620 C C . MET A 1 80 ? -0.329 -7.223 -2.171 1.00 97.81 80 MET A C 1
ATOM 622 O O . MET A 1 80 ? 0.474 -7.412 -3.083 1.00 97.81 80 MET A O 1
ATOM 626 N N . ALA A 1 81 ? -0.005 -6.499 -1.098 1.00 96.44 81 ALA A N 1
ATOM 627 C CA . ALA A 1 81 ? 1.313 -5.893 -0.925 1.00 96.44 81 ALA A CA 1
ATOM 628 C C . ALA A 1 81 ? 2.415 -6.944 -0.718 1.00 96.44 81 ALA A C 1
ATOM 630 O O . ALA A 1 81 ? 3.464 -6.880 -1.363 1.00 96.44 81 ALA A O 1
ATOM 631 N N . TYR A 1 82 ? 2.167 -7.948 0.125 1.00 95.81 82 TYR A N 1
ATOM 632 C CA . TYR A 1 82 ? 3.103 -9.057 0.327 1.00 95.81 82 TYR A CA 1
ATOM 633 C C . TYR A 1 82 ? 3.271 -9.914 -0.926 1.00 95.81 82 TYR A C 1
ATOM 635 O O . TYR A 1 82 ? 4.399 -10.222 -1.312 1.00 95.81 82 TYR A O 1
ATOM 643 N N . GLY A 1 83 ? 2.172 -10.246 -1.601 1.00 94.81 83 GLY A N 1
ATOM 644 C CA . GLY A 1 83 ? 2.184 -10.961 -2.874 1.00 94.81 83 GLY A CA 1
ATOM 645 C C . GLY A 1 83 ? 2.900 -10.189 -3.987 1.00 94.81 83 GLY A C 1
ATOM 646 O O . GLY A 1 83 ? 3.499 -10.778 -4.891 1.00 94.81 83 GLY A O 1
ATOM 647 N N . ALA A 1 84 ? 2.969 -8.859 -3.873 1.00 93.62 84 ALA A N 1
ATOM 648 C CA . ALA A 1 84 ? 3.768 -8.036 -4.767 1.00 93.62 84 ALA A CA 1
ATOM 649 C C . ALA A 1 84 ? 5.286 -8.053 -4.504 1.00 93.62 84 ALA A C 1
ATOM 651 O O . ALA A 1 84 ? 6.047 -7.559 -5.339 1.00 93.62 84 ALA A O 1
ATOM 652 N N . GLY A 1 85 ? 5.733 -8.659 -3.400 1.00 91.06 85 GLY A N 1
ATOM 653 C CA . GLY A 1 85 ? 7.146 -8.791 -3.037 1.00 91.06 85 GLY A CA 1
ATOM 654 C C . GLY A 1 85 ? 7.591 -7.926 -1.855 1.00 91.06 85 GLY 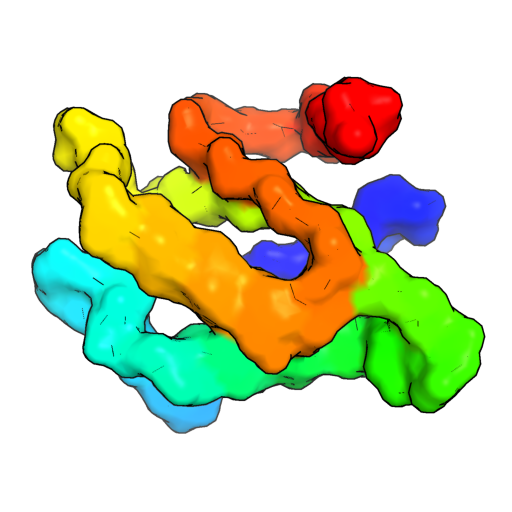A C 1
ATOM 655 O O . GLY A 1 85 ? 8.793 -7.833 -1.598 1.00 91.06 85 GLY A O 1
ATOM 656 N N . ALA A 1 86 ? 6.658 -7.303 -1.128 1.00 91.81 86 ALA A N 1
ATOM 657 C CA . ALA A 1 86 ? 6.991 -6.549 0.075 1.00 91.81 86 ALA A CA 1
ATOM 658 C C . ALA A 1 86 ? 7.544 -7.461 1.181 1.00 91.81 86 ALA A C 1
ATOM 660 O O . ALA A 1 86 ? 7.066 -8.574 1.401 1.00 91.81 86 ALA A O 1
ATOM 661 N N . LYS A 1 87 ? 8.530 -6.965 1.927 1.00 91.12 87 LYS A N 1
ATOM 662 C CA . LYS A 1 87 ? 9.092 -7.628 3.111 1.00 91.12 87 LYS A CA 1
ATOM 663 C C . LYS A 1 87 ? 8.367 -7.216 4.390 1.00 91.12 87 LYS A C 1
ATOM 665 O O . LYS A 1 87 ? 8.124 -8.052 5.258 1.00 91.12 87 LYS A O 1
ATOM 670 N N . ARG A 1 88 ? 8.040 -5.929 4.521 1.00 92.12 88 ARG A N 1
ATOM 671 C CA . ARG A 1 88 ? 7.215 -5.378 5.604 1.00 92.12 88 ARG A CA 1
ATOM 672 C C . ARG A 1 88 ? 6.181 -4.449 4.997 1.00 92.12 88 ARG A C 1
ATOM 674 O O . ARG A 1 88 ? 6.483 -3.739 4.041 1.00 92.12 88 ARG A O 1
ATOM 681 N N . VAL A 1 89 ? 4.977 -4.461 5.551 1.00 94.75 89 VAL A N 1
ATOM 682 C CA . VAL A 1 89 ? 3.882 -3.614 5.088 1.00 94.75 89 VAL A CA 1
ATOM 683 C C . VAL A 1 89 ? 3.266 -2.929 6.296 1.00 94.75 89 VAL A C 1
ATOM 685 O O . VAL A 1 89 ? 2.925 -3.587 7.277 1.00 94.75 89 VAL A O 1
ATOM 688 N N . LEU A 1 90 ? 3.114 -1.614 6.208 1.00 96.56 90 LEU A N 1
ATOM 689 C CA . LEU A 1 90 ? 2.281 -0.818 7.093 1.00 96.56 90 LEU A CA 1
ATOM 690 C C . LEU A 1 90 ? 1.044 -0.371 6.322 1.00 96.56 90 LEU A C 1
ATOM 692 O O . LEU A 1 90 ? 1.140 0.439 5.398 1.00 96.56 90 LEU A O 1
ATOM 696 N N . LEU A 1 91 ? -0.122 -0.870 6.719 1.00 97.00 91 LEU A N 1
ATOM 697 C CA . LEU A 1 91 ? -1.391 -0.332 6.248 1.00 97.00 91 LEU A CA 1
ATOM 698 C C . LEU A 1 91 ? -1.724 0.925 7.052 1.00 97.00 91 LEU A C 1
ATOM 700 O O . LEU A 1 91 ? -1.935 0.856 8.262 1.00 97.00 91 LEU A O 1
ATOM 704 N N . TRP A 1 92 ? -1.759 2.075 6.385 1.00 96.44 92 TRP A N 1
ATOM 705 C CA . TRP A 1 92 ? -2.141 3.339 6.999 1.00 96.44 92 TRP A CA 1
ATOM 706 C C . TRP A 1 92 ? -3.541 3.742 6.546 1.00 96.44 92 TRP A C 1
ATOM 708 O O . TRP A 1 92 ? -3.766 4.044 5.376 1.00 96.44 92 TRP A O 1
ATOM 718 N N . VAL A 1 93 ? -4.469 3.763 7.502 1.00 93.06 93 VAL A N 1
ATOM 719 C CA . VAL A 1 93 ? -5.845 4.229 7.311 1.00 93.06 93 VAL A CA 1
ATOM 720 C C . VAL A 1 93 ? -6.000 5.524 8.103 1.00 93.06 93 VAL A C 1
ATOM 722 O O . VAL A 1 93 ? -6.089 5.511 9.330 1.00 93.06 93 VAL A O 1
ATOM 725 N N . GLY A 1 94 ? -5.951 6.656 7.408 1.00 89.00 94 GLY A N 1
ATOM 726 C CA . GLY A 1 94 ? -5.955 7.987 8.006 1.00 89.00 94 GLY A CA 1
ATOM 727 C C . GLY A 1 94 ? -5.845 9.074 6.941 1.00 89.00 94 GLY A C 1
ATOM 728 O O . GLY A 1 94 ? -6.088 8.820 5.765 1.00 89.00 94 GLY A O 1
ATOM 729 N N . GLY A 1 95 ? -5.474 10.289 7.349 1.00 91.19 95 GLY A N 1
ATOM 730 C CA . GLY A 1 95 ? -5.176 11.365 6.400 1.00 91.19 95 GLY A CA 1
ATOM 731 C C . GLY A 1 95 ? -3.962 11.039 5.527 1.00 91.19 95 GLY A C 1
ATOM 732 O O . GLY A 1 95 ? -3.087 10.282 5.954 1.00 91.19 95 GLY A O 1
ATOM 733 N N . GLU A 1 96 ? -3.916 11.627 4.329 1.00 94.38 96 GLU A N 1
ATOM 734 C CA . GLU A 1 96 ? -2.774 11.508 3.418 1.00 94.38 96 GLU A CA 1
ATOM 735 C C . GLU A 1 96 ? -1.481 11.915 4.129 1.00 94.38 96 GLU A C 1
ATOM 737 O O . GLU A 1 96 ? -1.381 13.017 4.672 1.00 94.38 96 GLU A O 1
ATOM 742 N N . LEU A 1 97 ? -0.501 11.014 4.142 1.00 94.62 97 LEU A N 1
ATOM 743 C CA . LEU A 1 97 ? 0.796 11.284 4.747 1.00 94.62 97 LEU A CA 1
ATOM 744 C C . LEU A 1 97 ? 1.632 12.202 3.864 1.00 94.62 97 LEU A C 1
ATOM 746 O O . LEU A 1 97 ? 1.814 11.953 2.673 1.00 94.62 97 LEU A O 1
ATOM 750 N N . SER A 1 98 ? 2.261 13.194 4.487 1.00 93.62 98 SER A N 1
ATOM 751 C CA . SER A 1 98 ? 3.419 13.849 3.894 1.00 93.62 98 SER A CA 1
ATOM 752 C C . SER A 1 98 ? 4.606 12.884 3.817 1.00 93.62 98 SER A C 1
ATOM 754 O O . SER A 1 98 ? 4.726 11.928 4.591 1.00 93.62 98 SER A O 1
ATOM 756 N N . ARG A 1 99 ? 5.561 13.185 2.932 1.00 90.38 99 ARG A N 1
ATOM 757 C CA . ARG A 1 99 ? 6.795 12.400 2.792 1.00 90.38 99 ARG A CA 1
ATOM 758 C C . ARG A 1 99 ? 7.544 12.220 4.119 1.00 90.38 99 ARG A C 1
ATOM 760 O O . ARG A 1 99 ? 8.051 11.136 4.394 1.00 90.38 99 ARG A O 1
ATOM 767 N N . GLN A 1 100 ? 7.606 13.265 4.948 1.00 91.88 100 GLN A N 1
ATOM 768 C CA . GLN A 1 100 ? 8.289 13.198 6.242 1.00 91.88 100 GLN A CA 1
ATOM 769 C C . GLN A 1 100 ? 7.551 12.283 7.227 1.00 91.88 100 GLN A C 1
ATOM 771 O O . GLN A 1 100 ? 8.186 11.507 7.934 1.00 91.88 100 GLN A O 1
ATOM 776 N N . GLU A 1 101 ? 6.220 12.342 7.269 1.00 94.88 101 GLU A N 1
ATOM 777 C CA . GLU A 1 101 ? 5.433 11.448 8.124 1.00 94.88 101 GLU A CA 1
ATOM 778 C C . GLU A 1 101 ? 5.551 9.991 7.672 1.00 94.88 101 GLU A C 1
ATOM 780 O O . GLU A 1 101 ? 5.634 9.098 8.516 1.00 94.88 101 GLU A O 1
ATOM 785 N N . ALA A 1 102 ? 5.607 9.748 6.360 1.00 93.12 102 ALA A N 1
ATOM 786 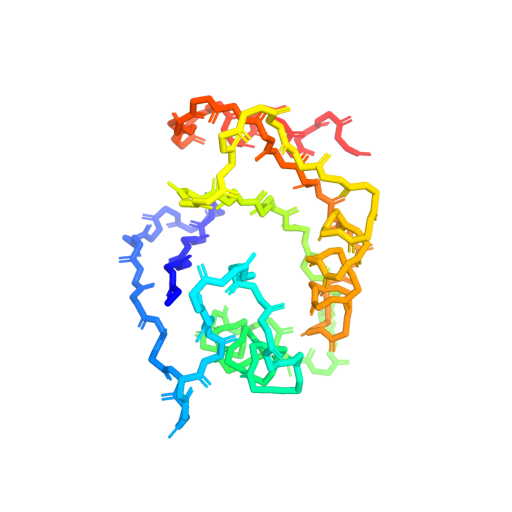C CA . ALA A 1 102 ? 5.833 8.421 5.803 1.00 93.12 102 ALA A CA 1
ATOM 787 C C . ALA A 1 102 ? 7.213 7.862 6.202 1.00 93.12 102 ALA A C 1
ATOM 789 O O . ALA A 1 102 ? 7.295 6.731 6.676 1.00 93.12 102 ALA A O 1
ATOM 790 N N . LEU A 1 103 ? 8.279 8.666 6.106 1.00 90.88 103 LEU A N 1
ATOM 791 C CA . LEU A 1 103 ? 9.622 8.280 6.565 1.00 90.88 103 LEU A CA 1
ATOM 792 C C . LEU A 1 103 ? 9.644 7.937 8.061 1.00 90.88 103 LEU A C 1
ATOM 794 O O . LEU A 1 103 ? 10.101 6.861 8.435 1.00 90.88 103 LEU A O 1
ATOM 798 N N . ASN A 1 104 ? 9.064 8.796 8.906 1.00 93.00 104 ASN A N 1
ATOM 799 C CA . ASN A 1 104 ? 9.005 8.562 10.353 1.00 93.00 104 ASN A CA 1
ATOM 800 C C . ASN A 1 104 ? 8.264 7.258 10.704 1.00 93.00 104 ASN A C 1
ATOM 802 O O . ASN A 1 104 ? 8.596 6.590 11.680 1.00 93.00 104 ASN A O 1
ATOM 806 N N . LYS A 1 105 ? 7.232 6.899 9.930 1.00 91.56 105 LYS A N 1
ATOM 807 C CA . LYS A 1 105 ? 6.490 5.648 10.123 1.00 91.56 105 LYS A CA 1
ATOM 808 C C . LYS A 1 105 ? 7.290 4.419 9.704 1.00 91.56 105 LYS A C 1
ATOM 810 O O . LYS A 1 105 ? 7.171 3.403 10.378 1.00 91.56 105 LYS A O 1
ATOM 815 N N . LEU A 1 106 ? 8.084 4.500 8.633 1.00 86.31 106 LEU A N 1
ATOM 816 C CA . LEU A 1 106 ? 8.961 3.400 8.221 1.00 86.31 106 LEU A CA 1
ATOM 817 C C . LEU A 1 106 ? 10.054 3.120 9.258 1.00 86.31 106 LEU A C 1
ATOM 819 O O . LEU A 1 106 ? 10.302 1.961 9.563 1.00 86.31 106 LEU A O 1
ATOM 823 N N . GLU A 1 107 ? 10.662 4.155 9.843 1.00 85.38 107 GLU A N 1
ATOM 824 C CA . GLU A 1 107 ? 11.685 3.992 10.892 1.00 85.38 107 GLU A CA 1
ATOM 825 C C . GLU A 1 107 ? 11.152 3.303 12.160 1.00 85.38 107 GLU A C 1
ATOM 827 O O . GLU A 1 107 ? 11.919 2.711 12.918 1.00 85.38 107 GLU A O 1
ATOM 832 N N . ALA A 1 108 ? 9.839 3.377 12.396 1.00 79.81 108 ALA A N 1
ATOM 833 C CA . ALA A 1 108 ? 9.171 2.753 13.533 1.00 79.81 108 ALA A CA 1
ATOM 834 C C . ALA A 1 108 ? 8.745 1.286 13.291 1.00 79.81 108 ALA A C 1
ATOM 836 O O . ALA A 1 108 ? 8.213 0.671 14.219 1.00 79.81 108 ALA A O 1
ATOM 837 N N . LEU A 1 109 ? 8.937 0.742 12.076 1.00 71.81 109 LEU A N 1
ATOM 838 C CA . LEU A 1 109 ? 8.640 -0.656 11.701 1.00 71.81 109 LEU A CA 1
ATOM 839 C C . LEU A 1 109 ? 9.817 -1.599 11.951 1.00 71.81 109 LEU A C 1
ATOM 841 O O . LEU A 1 109 ? 9.576 -2.669 12.551 1.00 71.81 109 LEU A O 1
#